Protein AF-A0A2M7ERU1-F1 (afdb_monomer)

pLDDT: mean 88.7, std 5.13, range [64.62, 95.75]

Solvent-accessible surface area (backbone atoms only — not comparable to full-atom values): 5591 Å² total; per-residue (Å²): 112,48,79,47,79,46,98,88,72,48,26,37,34,38,43,65,47,77,43,54,80,92,53,77,83,55,93,63,53,47,60,45,50,52,51,48,52,61,42,34,20,68,62,96,66,35,53,92,88,51,77,71,24,78,45,73,46,37,32,39,37,28,46,66,93,56,71,82,44,75,71,50,67,63,37,82,37,80,44,32,47,73,59,47,46,77,76,35,93,86,53,78,133

Radius of gyration: 14.55 Å; Cα contacts (8 Å, |Δi|>4): 149; chains: 1; bounding box: 31×35×36 Å

Foldseek 3Di:
DDWDADPVRAIEEEAEAEAEAVRDDDPCNLVVRVVCVVQCQDDDSNDPPGDHHDYYFYEYEEAPVCQPPPSNVSHPYYHYLVNVCVVDPPRDD

Sequence (93 aa):
MLFLGARDGRRFAVHVEVKHPGEPLRPGEADADPLRAACWARGAYQPGSVIPHDDWLTVILRSDEERTSPTLAPFQRRICHSEARGMMSGHPA

Nearest PDB structures (foldseek):
  2gpw-assembly1_A  TM=6.310E-01  e=6.463E-01  Escherichia coli
  6y6k-assembly1_A  TM=5.159E-01  e=7.865E-01  SFTS virus AH12
  3n6r-assembly1_E  TM=5.002E-01  e=1.243E+00  Ruegeria pomeroyi
  4hnt-assembly1_A  TM=6.172E-01  e=1.841E+00  Staphylococcus aureus
  8r6u-assembly1_A  TM=3.691E-01  e=2.554E+00  SFTS virus AH12

Mean predicted aligned error: 4.45 Å

Structure (mmCIF, N/CA/C/O backbone):
data_AF-A0A2M7ERU1-F1
#
_entry.id   AF-A0A2M7ERU1-F1
#
loop_
_atom_site.group_PDB
_atom_site.id
_atom_site.type_symbol
_atom_site.label_atom_id
_atom_site.label_alt_id
_atom_site.label_comp_id
_atom_site.label_asym_id
_atom_site.label_entity_id
_atom_site.label_seq_id
_atom_site.pdbx_PDB_ins_code
_atom_site.Cartn_x
_atom_site.Cartn_y
_atom_site.Cartn_z
_atom_site.occupancy
_atom_site.B_iso_or_equiv
_atom_site.auth_seq_id
_atom_site.auth_comp_id
_atom_site.auth_asym_id
_atom_site.auth_atom_id
_atom_site.pdbx_PDB_model_num
ATOM 1 N N . MET A 1 1 ? -8.394 -1.398 -2.804 1.00 85.69 1 MET A N 1
ATOM 2 C CA . MET A 1 1 ? -8.289 -1.409 -1.329 1.00 85.69 1 MET A CA 1
ATOM 3 C C . MET A 1 1 ? -9.321 -2.366 -0.772 1.00 85.69 1 MET A C 1
ATOM 5 O O . MET A 1 1 ? -10.439 -2.373 -1.272 1.00 85.69 1 MET A O 1
ATOM 9 N N . LEU A 1 2 ? -8.943 -3.178 0.209 1.00 92.62 2 LEU A N 1
ATOM 10 C CA . LEU A 1 2 ? -9.827 -4.132 0.884 1.00 92.62 2 LEU A CA 1
ATOM 11 C C . LEU A 1 2 ? -9.944 -3.743 2.358 1.00 92.62 2 LEU A C 1
ATOM 13 O O . LEU A 1 2 ? -8.973 -3.255 2.926 1.00 92.62 2 LEU A O 1
ATOM 17 N N . PHE A 1 3 ? -11.097 -3.984 2.977 1.00 93.75 3 PHE A N 1
ATOM 18 C CA . PHE A 1 3 ? -11.314 -3.727 4.402 1.00 93.75 3 PHE A CA 1
ATOM 19 C C . PHE A 1 3 ? -11.767 -5.004 5.097 1.00 93.75 3 PHE A C 1
ATOM 21 O O . PHE A 1 3 ? -12.714 -5.653 4.656 1.00 93.75 3 PHE A O 1
ATOM 28 N N . LEU A 1 4 ? -11.103 -5.346 6.196 1.00 95.62 4 LEU A N 1
ATOM 29 C CA . LEU A 1 4 ? -11.412 -6.501 7.029 1.00 95.62 4 LEU A CA 1
ATOM 30 C C . LEU A 1 4 ? -11.944 -5.999 8.371 1.00 95.62 4 LEU A C 1
ATOM 32 O O . LEU A 1 4 ? -11.277 -5.223 9.053 1.00 95.62 4 LEU A O 1
ATOM 36 N N . GLY A 1 5 ? -13.153 -6.417 8.738 1.00 95.44 5 GLY A N 1
ATOM 37 C CA . GLY A 1 5 ? -13.746 -6.095 10.036 1.00 95.44 5 GLY A CA 1
ATOM 38 C C . GLY A 1 5 ? -13.354 -7.122 11.094 1.00 95.44 5 GLY A C 1
ATOM 39 O O . GLY A 1 5 ? -13.496 -8.325 10.873 1.00 95.44 5 GLY A O 1
ATOM 40 N N . ALA A 1 6 ? -12.897 -6.652 12.249 1.00 93.81 6 ALA A N 1
ATOM 41 C CA . ALA A 1 6 ? -12.683 -7.468 13.434 1.00 93.81 6 ALA A CA 1
ATOM 42 C C . ALA A 1 6 ? -13.947 -7.499 14.314 1.00 93.81 6 ALA A C 1
ATOM 44 O O . ALA A 1 6 ? -14.819 -6.632 14.230 1.00 93.81 6 ALA A O 1
ATOM 45 N N . ARG A 1 7 ? -14.058 -8.521 15.175 1.00 94.06 7 ARG A N 1
ATOM 46 C CA . ARG A 1 7 ? -15.229 -8.713 16.056 1.00 94.06 7 ARG A CA 1
ATOM 47 C C . ARG A 1 7 ? -15.414 -7.593 17.084 1.00 94.06 7 ARG A C 1
ATOM 49 O O . ARG A 1 7 ? -16.527 -7.394 17.550 1.00 94.06 7 ARG A O 1
ATOM 56 N N . ASP A 1 8 ? -14.344 -6.885 17.428 1.00 94.88 8 ASP A N 1
ATOM 57 C CA . ASP A 1 8 ? -14.342 -5.739 18.344 1.00 94.88 8 ASP A CA 1
ATOM 58 C C . ASP A 1 8 ? -14.727 -4.414 17.657 1.00 94.88 8 ASP A C 1
ATOM 60 O O . ASP A 1 8 ? -14.714 -3.359 18.286 1.00 94.88 8 ASP A O 1
ATOM 64 N N . GLY A 1 9 ? -15.081 -4.456 16.367 1.00 93.06 9 GLY A N 1
ATOM 65 C CA . GLY A 1 9 ? -15.458 -3.284 15.581 1.00 93.06 9 GLY A CA 1
ATOM 66 C C . GLY A 1 9 ? -14.283 -2.541 14.943 1.00 93.06 9 GLY A C 1
ATOM 67 O O . GLY A 1 9 ? -14.527 -1.575 14.212 1.00 93.06 9 GLY A O 1
ATOM 68 N N . ARG A 1 10 ? -13.034 -2.984 15.154 1.00 94.62 10 ARG A N 1
ATOM 69 C CA . ARG A 1 10 ? -11.873 -2.440 14.437 1.00 94.62 10 ARG A CA 1
ATOM 70 C C . ARG A 1 10 ? -11.910 -2.832 12.967 1.00 94.62 10 ARG A C 1
ATOM 72 O O . ARG A 1 10 ? -12.439 -3.884 12.598 1.00 94.62 10 ARG A O 1
ATOM 79 N N . ARG A 1 11 ? -11.325 -1.997 12.112 1.00 95.75 11 ARG A N 1
ATOM 80 C CA . ARG A 1 11 ? -11.151 -2.304 10.688 1.00 95.75 11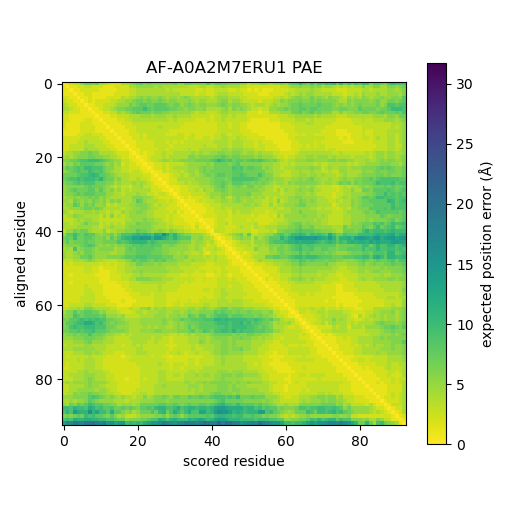 ARG A CA 1
ATOM 81 C C . ARG A 1 11 ? -9.687 -2.249 10.290 1.00 95.75 11 ARG A C 1
ATOM 83 O O . ARG A 1 11 ? -8.985 -1.303 10.626 1.00 95.75 11 ARG A O 1
ATOM 90 N N . PHE A 1 12 ? -9.273 -3.242 9.519 1.00 94.75 12 PHE A N 1
ATOM 91 C CA . PHE A 1 12 ? -7.947 -3.337 8.929 1.00 94.75 12 PHE A CA 1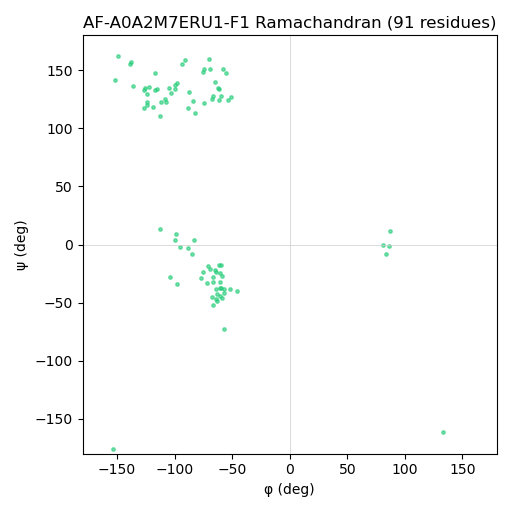
ATOM 92 C C . PHE A 1 12 ? -8.036 -3.100 7.420 1.00 94.75 12 PHE A C 1
ATOM 94 O O . PHE A 1 12 ? -8.803 -3.788 6.740 1.00 94.75 12 PHE A O 1
ATOM 101 N N . ALA A 1 13 ? -7.276 -2.145 6.886 1.00 95.31 13 ALA A N 1
ATOM 102 C CA . ALA A 1 13 ? -7.238 -1.854 5.457 1.00 95.31 13 ALA A CA 1
ATOM 103 C C . ALA A 1 13 ? -6.040 -2.512 4.762 1.00 95.31 13 ALA A C 1
ATOM 105 O O . ALA A 1 13 ? -4.913 -2.485 5.246 1.00 95.31 13 ALA A O 1
ATOM 106 N N . VAL A 1 14 ? -6.267 -3.056 3.570 1.00 94.62 14 VAL A N 1
ATOM 107 C CA . VAL A 1 14 ? -5.210 -3.527 2.671 1.00 94.62 14 VAL A CA 1
ATOM 108 C C . VAL A 1 14 ? -5.185 -2.626 1.445 1.00 94.62 14 VAL A C 1
ATOM 110 O O . VAL A 1 14 ? -6.102 -2.634 0.613 1.00 94.62 14 VAL A O 1
ATOM 113 N N . HIS A 1 15 ? -4.125 -1.838 1.338 1.00 93.69 15 HIS A N 1
ATOM 114 C CA . HIS A 1 15 ? -3.822 -0.988 0.199 1.00 93.69 15 HIS A CA 1
ATOM 115 C C . HIS A 1 15 ? -3.019 -1.817 -0.792 1.00 93.69 15 HIS A C 1
ATOM 117 O O . HIS A 1 15 ? -1.951 -2.311 -0.451 1.00 93.69 15 HIS A O 1
ATOM 123 N N . VAL A 1 16 ? -3.559 -2.017 -1.990 1.00 91.69 16 VAL A N 1
ATOM 124 C CA . VAL A 1 16 ? -2.922 -2.840 -3.019 1.00 91.69 16 VAL A CA 1
ATOM 125 C C . VAL A 1 16 ? -2.639 -1.952 -4.215 1.00 91.69 16 VAL A C 1
ATOM 127 O O . VAL A 1 16 ? -3.585 -1.428 -4.802 1.00 91.69 16 VAL A O 1
ATOM 130 N N . GLU A 1 17 ? -1.363 -1.817 -4.552 1.00 91.62 17 GLU A N 1
ATOM 131 C CA . GLU A 1 17 ? -0.886 -1.250 -5.811 1.00 91.62 17 GLU A CA 1
ATOM 132 C C . GLU A 1 17 ? -0.506 -2.399 -6.748 1.00 91.62 17 GLU A C 1
ATOM 134 O O . GLU A 1 17 ? 0.109 -3.387 -6.332 1.00 91.62 17 GLU A O 1
ATOM 139 N N . VAL A 1 18 ? -0.883 -2.2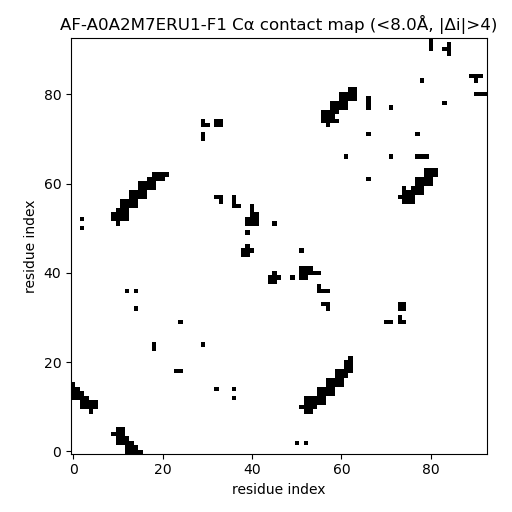87 -8.018 1.00 91.50 18 VAL A N 1
ATOM 140 C CA . VAL A 1 18 ? -0.573 -3.287 -9.043 1.00 91.50 18 VAL A CA 1
ATOM 141 C C . VAL A 1 18 ? 0.160 -2.585 -10.170 1.00 91.50 18 VAL A C 1
ATOM 143 O O . VAL A 1 18 ? -0.391 -1.674 -10.780 1.00 91.50 18 VAL A O 1
ATOM 146 N N . LYS A 1 19 ? 1.384 -3.026 -10.450 1.00 91.19 19 LYS A N 1
ATOM 147 C CA . LYS A 1 19 ? 2.153 -2.607 -11.621 1.00 91.19 19 LYS A CA 1
ATOM 148 C C . LYS A 1 19 ? 2.144 -3.721 -12.648 1.00 91.19 19 LYS A C 1
ATOM 150 O O . LYS A 1 19 ? 2.354 -4.882 -12.297 1.00 91.19 19 LYS A O 1
ATOM 155 N N . HIS A 1 20 ? 1.899 -3.372 -13.904 1.00 87.38 20 HIS A N 1
ATOM 156 C CA . HIS A 1 20 ? 2.006 -4.325 -15.003 1.00 87.38 20 HIS A CA 1
ATOM 157 C C . HIS A 1 20 ? 3.470 -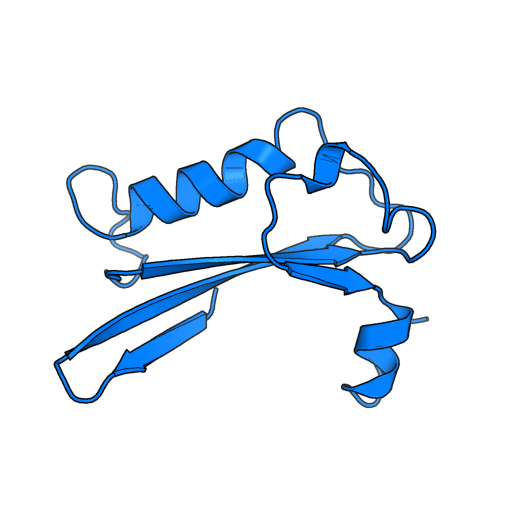4.716 -15.269 1.00 87.38 20 HIS A C 1
ATOM 159 O O . HIS A 1 20 ? 4.387 -3.969 -14.909 1.00 87.38 20 HIS A O 1
ATOM 165 N N . PRO A 1 21 ? 3.727 -5.857 -15.937 1.00 82.25 21 PRO A N 1
ATOM 166 C CA . PRO A 1 21 ? 5.069 -6.180 -16.407 1.00 82.25 21 PRO A CA 1
ATOM 167 C C . PRO A 1 21 ? 5.641 -5.035 -17.257 1.00 82.25 21 PRO A C 1
ATOM 169 O O . PRO A 1 21 ? 5.026 -4.608 -18.233 1.00 82.25 21 PRO A O 1
ATOM 172 N N . GLY A 1 22 ? 6.810 -4.521 -16.869 1.00 82.12 22 GLY A N 1
ATOM 173 C CA . GLY A 1 22 ? 7.470 -3.396 -17.542 1.00 82.12 22 GLY A CA 1
ATOM 174 C C . GLY A 1 22 ? 6.947 -2.003 -17.172 1.00 82.12 22 GLY A C 1
ATOM 175 O O . GLY A 1 22 ? 7.485 -1.017 -17.672 1.00 82.12 22 GLY A O 1
ATOM 176 N N . GLU A 1 23 ? 5.944 -1.887 -16.297 1.00 86.19 23 GLU A N 1
ATOM 177 C CA . GLU A 1 23 ? 5.493 -0.598 -15.770 1.00 86.19 23 GLU A CA 1
ATOM 178 C C . GLU A 1 23 ? 6.399 -0.154 -14.605 1.00 86.19 23 GLU A C 1
ATOM 180 O O . GLU A 1 23 ? 6.401 -0.794 -13.548 1.00 86.19 23 GLU A O 1
ATOM 185 N N . PRO A 1 24 ? 7.176 0.936 -14.755 1.00 83.44 24 PRO A N 1
ATOM 186 C CA . PRO A 1 24 ? 8.061 1.390 -13.695 1.00 83.44 24 PRO A CA 1
ATOM 187 C C . PRO A 1 24 ? 7.277 2.077 -12.572 1.00 83.44 24 PRO A C 1
ATOM 189 O O . PRO A 1 24 ? 6.304 2.793 -12.814 1.00 83.44 24 PRO A O 1
ATOM 192 N N . LEU A 1 25 ? 7.773 1.948 -11.340 1.00 84.38 25 LEU A N 1
ATOM 193 C CA . LEU A 1 25 ? 7.385 2.843 -10.250 1.00 84.38 25 LEU A CA 1
ATOM 194 C C . LEU A 1 25 ? 7.923 4.246 -10.528 1.00 84.38 25 LEU A C 1
ATOM 196 O O . LEU A 1 25 ? 9.127 4.436 -10.722 1.00 84.38 25 LEU A O 1
ATOM 200 N N . ARG A 1 26 ? 7.039 5.241 -10.520 1.00 84.56 26 ARG A N 1
ATOM 201 C CA . ARG A 1 26 ? 7.453 6.640 -10.639 1.00 84.56 26 ARG A CA 1
ATOM 202 C C . ARG A 1 26 ? 8.084 7.106 -9.322 1.00 84.56 26 ARG A C 1
ATOM 204 O O . ARG A 1 26 ? 7.713 6.616 -8.251 1.00 84.56 26 ARG A O 1
ATOM 211 N N . PRO A 1 27 ? 9.017 8.073 -9.369 1.00 80.81 27 PRO A N 1
ATOM 212 C CA . PRO A 1 27 ? 9.586 8.656 -8.159 1.00 80.81 27 PRO A CA 1
ATOM 213 C C . PRO A 1 27 ? 8.494 9.116 -7.183 1.00 80.81 27 PRO A C 1
ATOM 215 O O . PRO A 1 27 ? 7.591 9.858 -7.564 1.00 80.81 27 PRO A O 1
ATOM 218 N N . GLY A 1 28 ? 8.574 8.653 -5.934 1.00 82.38 28 GLY A N 1
ATOM 219 C CA . GLY A 1 28 ? 7.629 8.986 -4.864 1.00 82.38 28 GLY A CA 1
ATOM 220 C C . GLY A 1 28 ? 6.345 8.148 -4.810 1.00 82.38 28 GLY A C 1
ATOM 221 O O . GLY A 1 28 ? 5.623 8.251 -3.822 1.00 82.38 28 GLY A O 1
ATOM 222 N N . GLU A 1 29 ? 6.049 7.288 -5.796 1.00 85.12 29 GLU A N 1
ATOM 223 C CA . GLU A 1 29 ? 4.853 6.423 -5.741 1.00 85.12 29 GLU A CA 1
ATOM 224 C C . GLU A 1 29 ? 4.916 5.434 -4.577 1.00 85.12 29 GLU A C 1
ATOM 226 O O . GLU A 1 29 ? 3.935 5.266 -3.855 1.00 85.12 29 GLU A O 1
ATOM 231 N N . ALA A 1 30 ? 6.087 4.831 -4.357 1.00 84.62 30 ALA A N 1
ATOM 232 C CA . ALA A 1 30 ? 6.269 3.850 -3.296 1.00 84.62 30 ALA A CA 1
ATOM 233 C C . ALA A 1 30 ? 6.087 4.452 -1.895 1.00 84.62 30 ALA A C 1
ATOM 235 O O . ALA A 1 30 ? 5.492 3.819 -1.027 1.00 84.62 30 ALA A O 1
ATOM 236 N N . ASP A 1 31 ? 6.553 5.684 -1.682 1.00 85.81 31 ASP A N 1
ATOM 237 C CA . ASP A 1 31 ? 6.414 6.386 -0.401 1.00 85.81 31 ASP A CA 1
ATOM 238 C C . ASP A 1 31 ? 4.996 6.938 -0.193 1.00 85.81 31 ASP A C 1
ATOM 240 O O . ASP A 1 31 ? 4.517 7.051 0.939 1.00 85.81 31 ASP A O 1
ATOM 244 N N . ALA A 1 32 ? 4.299 7.268 -1.285 1.00 85.81 32 ALA A N 1
ATOM 245 C CA . ALA A 1 32 ? 2.955 7.822 -1.226 1.00 85.81 32 ALA A CA 1
ATOM 246 C C . ALA A 1 32 ? 1.929 6.813 -0.697 1.00 85.81 32 ALA A C 1
ATOM 248 O O . ALA A 1 32 ? 0.968 7.224 -0.048 1.00 85.81 32 ALA A O 1
ATOM 249 N N . ASP A 1 33 ? 2.098 5.513 -0.945 1.00 84.06 33 ASP A N 1
ATOM 250 C CA . ASP A 1 33 ? 1.115 4.512 -0.523 1.00 84.06 33 ASP A CA 1
ATOM 251 C C . ASP A 1 33 ? 0.994 4.358 0.996 1.00 84.06 33 ASP A C 1
ATOM 253 O O . ASP A 1 33 ? -0.121 4.494 1.511 1.00 84.06 33 ASP A O 1
ATOM 257 N N . PRO A 1 34 ? 2.090 4.143 1.746 1.00 84.31 34 PRO A N 1
ATOM 258 C CA . PRO A 1 34 ? 2.036 4.116 3.206 1.00 84.31 34 PRO A CA 1
ATOM 259 C C . PRO A 1 34 ? 1.535 5.436 3.792 1.00 84.31 34 PRO A C 1
ATOM 261 O O . PRO A 1 34 ? 0.764 5.432 4.751 1.00 84.31 34 PRO A O 1
ATOM 264 N N . LEU A 1 35 ? 1.917 6.568 3.189 1.00 85.75 35 LEU A N 1
ATOM 265 C CA . LEU A 1 35 ? 1.446 7.881 3.621 1.00 85.75 35 LEU A CA 1
ATOM 266 C C . LEU A 1 35 ? -0.071 8.022 3.436 1.00 85.75 35 LEU A C 1
ATOM 268 O O . LEU A 1 35 ? -0.765 8.442 4.360 1.00 85.75 35 LEU A O 1
ATOM 272 N N . ARG A 1 36 ? -0.604 7.633 2.271 1.00 85.56 36 ARG A N 1
ATOM 273 C CA . ARG A 1 36 ? -2.052 7.623 2.013 1.00 85.56 36 ARG A CA 1
ATOM 274 C C . ARG A 1 36 ? -2.776 6.698 2.978 1.00 85.56 36 ARG A C 1
ATOM 276 O O . ARG A 1 36 ? -3.795 7.101 3.524 1.00 85.56 36 ARG A O 1
ATOM 283 N N . ALA A 1 37 ? -2.252 5.498 3.214 1.00 86.31 37 ALA A N 1
ATOM 284 C CA . ALA A 1 37 ? -2.844 4.553 4.154 1.00 86.31 37 ALA A CA 1
ATOM 285 C C . ALA A 1 37 ? -2.938 5.139 5.568 1.00 86.31 37 ALA A C 1
ATOM 287 O O . ALA A 1 37 ? -4.013 5.143 6.164 1.00 86.31 37 ALA A O 1
ATOM 288 N N . ALA A 1 38 ? -1.864 5.770 6.047 1.00 86.19 38 ALA A N 1
ATOM 289 C CA . ALA A 1 38 ? -1.865 6.460 7.331 1.00 86.19 38 ALA A CA 1
ATOM 290 C C . ALA A 1 38 ? -2.854 7.638 7.377 1.00 86.19 38 ALA A C 1
ATOM 292 O O . ALA A 1 38 ? -3.643 7.745 8.315 1.00 86.19 38 ALA A O 1
ATOM 293 N N . CYS A 1 39 ? -2.848 8.515 6.368 1.00 87.94 39 CYS A N 1
ATOM 294 C CA . CYS A 1 39 ? -3.733 9.682 6.326 1.00 87.94 39 CYS A CA 1
ATOM 295 C C . CYS A 1 39 ? -5.217 9.311 6.189 1.00 87.94 39 CYS A C 1
ATOM 297 O O . CYS A 1 39 ? -6.079 10.077 6.620 1.00 87.94 39 CYS A O 1
ATOM 299 N N . TRP A 1 40 ? -5.524 8.166 5.576 1.00 89.62 40 TRP A N 1
ATOM 300 C CA . TRP A 1 40 ? -6.893 7.728 5.307 1.00 89.62 40 TRP A CA 1
ATOM 301 C C . TRP A 1 40 ? -7.472 6.788 6.373 1.00 89.62 40 TRP A C 1
ATOM 303 O O . TRP A 1 40 ? -8.635 6.408 6.247 1.00 89.62 40 TRP A O 1
ATOM 313 N N . ALA A 1 41 ? -6.700 6.427 7.404 1.00 85.56 41 ALA A N 1
ATOM 314 C CA . ALA A 1 41 ? -7.140 5.575 8.508 1.00 85.56 41 ALA A CA 1
ATOM 315 C C . ALA A 1 41 ? -8.363 6.161 9.226 1.00 85.56 41 ALA A C 1
ATOM 317 O O . ALA A 1 41 ? -9.493 5.708 9.031 1.00 85.56 41 ALA A O 1
ATOM 318 N N . ARG A 1 42 ? -8.171 7.229 9.998 1.00 81.81 42 ARG A N 1
ATOM 319 C CA . ARG A 1 42 ? -9.240 8.045 10.587 1.00 81.81 42 ARG A CA 1
ATOM 320 C C . ARG A 1 42 ? -8.720 9.462 10.782 1.00 81.81 42 ARG A C 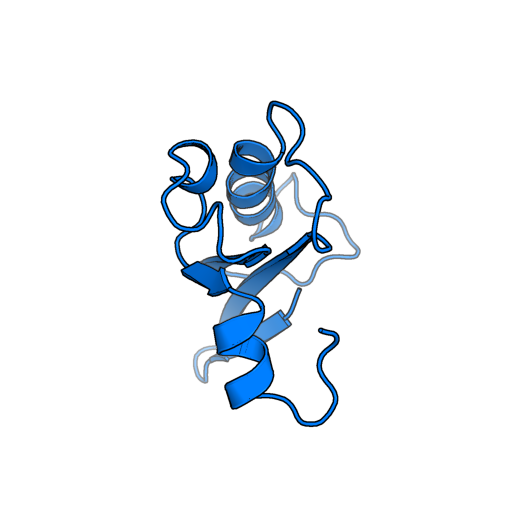1
ATOM 322 O O . ARG A 1 42 ? -7.583 9.642 11.208 1.00 81.81 42 ARG A O 1
ATOM 329 N N . GLY A 1 43 ? -9.560 10.467 10.545 1.00 81.94 43 GLY A N 1
ATOM 330 C CA . GLY A 1 43 ? -9.260 11.853 10.914 1.00 81.94 43 GLY A CA 1
ATOM 331 C C . GLY A 1 43 ? -9.532 12.869 9.811 1.00 81.94 43 GLY A C 1
ATOM 332 O O . GLY A 1 43 ? -10.267 12.604 8.866 1.00 81.94 43 GLY A O 1
ATOM 333 N N . ALA A 1 44 ? -8.929 14.053 9.949 1.00 82.75 44 ALA A N 1
ATOM 334 C CA . ALA A 1 44 ? -9.216 15.220 9.109 1.00 82.75 44 ALA A CA 1
ATOM 335 C C . ALA A 1 44 ? -8.849 15.044 7.623 1.00 82.75 44 ALA A C 1
ATOM 337 O O . ALA A 1 44 ? -9.387 15.748 6.775 1.00 82.75 44 ALA A O 1
ATOM 338 N N . TYR A 1 45 ? -7.946 14.112 7.310 1.00 85.88 45 TYR A N 1
ATOM 339 C CA . TYR A 1 45 ? -7.462 13.854 5.949 1.00 85.88 45 TYR A CA 1
ATOM 340 C C . TYR A 1 45 ? -8.130 12.650 5.282 1.00 85.88 45 TYR A C 1
ATOM 342 O O . TYR A 1 45 ? -7.762 12.282 4.166 1.00 85.88 45 TYR A O 1
ATOM 350 N N . GLN A 1 46 ? -9.103 12.032 5.950 1.00 87.19 46 GLN A N 1
ATOM 351 C CA . GLN A 1 46 ? -9.811 10.888 5.411 1.00 87.19 46 GLN A CA 1
ATOM 352 C C . GLN A 1 46 ? -10.792 11.334 4.312 1.00 87.19 46 GLN A C 1
ATOM 354 O O . GLN A 1 46 ? -11.707 12.116 4.588 1.00 87.19 46 GLN A O 1
ATOM 359 N N . PRO A 1 47 ? 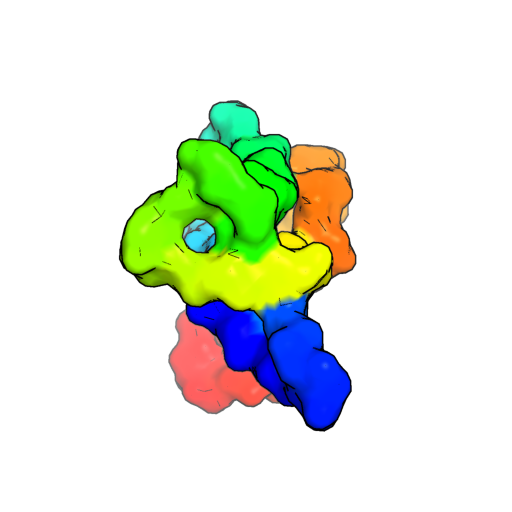-10.676 10.812 3.078 1.00 87.44 47 PRO A N 1
ATOM 360 C CA . PRO A 1 47 ? -11.665 11.072 2.043 1.00 87.44 47 PRO A CA 1
ATOM 361 C C . PRO A 1 47 ? -13.016 10.463 2.430 1.00 87.44 47 PRO A C 1
ATOM 363 O O . PRO A 1 47 ? -13.076 9.324 2.890 1.00 87.44 47 PRO A O 1
ATOM 366 N N . GLY A 1 48 ? -14.117 11.170 2.161 1.00 88.56 48 GLY A N 1
ATOM 367 C CA . GLY A 1 48 ? -15.469 10.662 2.442 1.00 88.56 48 GLY A CA 1
ATOM 368 C C . GLY A 1 48 ? -15.833 9.377 1.682 1.00 88.56 48 GLY A C 1
ATOM 369 O O . GLY A 1 48 ? -16.755 8.670 2.073 1.00 88.56 48 GLY A O 1
ATOM 370 N N . SER A 1 49 ? -15.096 9.054 0.616 1.00 89.44 49 SER A N 1
ATOM 371 C CA . SER A 1 49 ? -15.231 7.818 -0.162 1.00 89.44 49 SER A CA 1
ATOM 372 C C . SER A 1 49 ? -14.449 6.628 0.408 1.00 89.44 49 SER A C 1
ATOM 374 O O . SER A 1 49 ? -14.598 5.513 -0.091 1.00 89.44 49 SER A O 1
ATOM 376 N N . VAL A 1 50 ? -13.609 6.835 1.427 1.00 88.94 50 VAL A N 1
ATOM 377 C CA . VAL A 1 50 ? -12.778 5.788 2.030 1.00 88.94 50 VAL A CA 1
ATOM 378 C C . VAL A 1 50 ? -13.391 5.348 3.353 1.00 88.94 50 VAL A C 1
ATOM 380 O O . VAL A 1 50 ? -13.712 6.172 4.208 1.00 88.94 50 VAL A O 1
ATOM 383 N N . ILE A 1 51 ? -13.541 4.036 3.540 1.00 90.88 51 ILE A N 1
ATOM 384 C CA . ILE A 1 51 ? -14.050 3.472 4.793 1.00 90.88 51 ILE A CA 1
ATOM 385 C C . ILE A 1 51 ? -13.026 3.745 5.913 1.00 90.88 51 ILE A C 1
ATOM 387 O O . ILE A 1 51 ? -11.854 3.395 5.750 1.00 90.88 51 ILE A O 1
ATOM 391 N N . PRO A 1 52 ? -13.443 4.328 7.058 1.00 92.06 52 PRO A N 1
ATOM 392 C CA . PRO A 1 52 ? -12.532 4.557 8.173 1.00 92.06 52 PRO A CA 1
ATOM 393 C C . PRO A 1 52 ? -11.994 3.234 8.712 1.00 92.06 52 PRO A C 1
ATOM 395 O O . PRO A 1 52 ? -12.775 2.299 8.937 1.00 92.06 52 PRO A O 1
ATOM 398 N N . HIS A 1 53 ? -10.691 3.182 8.957 1.00 94.25 53 HIS A N 1
ATOM 399 C CA . HIS A 1 53 ? -9.963 2.014 9.431 1.00 94.25 53 HIS A CA 1
ATOM 400 C C . HIS A 1 53 ? -8.931 2.368 10.501 1.00 94.25 53 HIS A C 1
ATOM 402 O O . HIS A 1 53 ? -8.487 3.501 10.615 1.00 94.25 53 HIS A O 1
ATOM 408 N N . ASP A 1 54 ? -8.588 1.396 11.332 1.00 93.75 54 ASP A N 1
ATOM 409 C CA . ASP A 1 54 ? -7.753 1.587 12.520 1.00 93.75 54 ASP A CA 1
ATOM 410 C C . ASP A 1 54 ? -6.296 1.212 12.244 1.00 93.75 54 ASP A C 1
ATOM 412 O O . ASP A 1 54 ? -5.375 1.852 12.741 1.00 93.75 54 ASP A O 1
ATOM 416 N N . ASP A 1 55 ? -6.103 0.204 11.397 1.00 93.38 55 ASP A N 1
ATOM 417 C CA . ASP A 1 55 ? -4.809 -0.363 11.044 1.00 93.38 55 ASP A CA 1
ATOM 418 C C . ASP A 1 55 ? -4.759 -0.628 9.539 1.00 93.38 55 ASP A C 1
ATOM 420 O O . ASP A 1 55 ? -5.799 -0.798 8.893 1.00 93.38 55 ASP A O 1
ATOM 424 N N . TRP A 1 56 ? -3.560 -0.699 8.967 1.00 94.44 56 TRP A N 1
ATOM 425 C CA . TRP A 1 56 ? -3.401 -0.892 7.530 1.00 94.44 56 TRP A CA 1
ATOM 426 C C . TRP A 1 56 ? -2.131 -1.656 7.151 1.00 94.44 56 TRP A C 1
ATOM 428 O O . TRP A 1 56 ? -1.183 -1.778 7.923 1.00 94.44 56 TRP A O 1
ATOM 438 N N . LEU A 1 57 ? -2.134 -2.160 5.919 1.00 95.00 57 LEU A N 1
ATOM 439 C CA . LEU A 1 57 ? -1.020 -2.808 5.237 1.00 95.00 57 LEU A CA 1
ATOM 440 C C . LEU A 1 57 ? -0.945 -2.298 3.799 1.00 95.00 57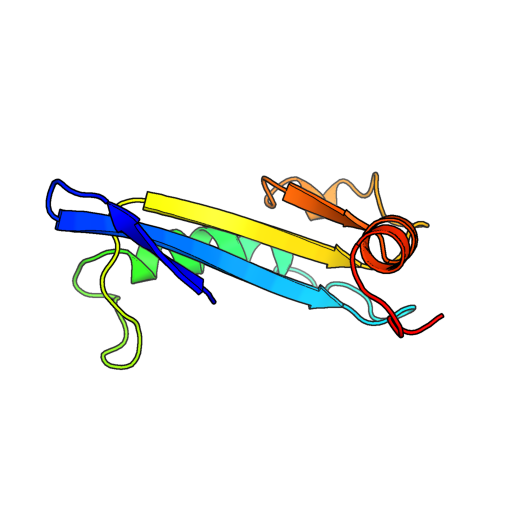 LEU A C 1
ATOM 442 O O . LEU A 1 57 ? -1.970 -2.248 3.117 1.00 95.00 57 LEU A O 1
ATOM 446 N N . THR A 1 58 ? 0.258 -1.996 3.313 1.00 95.00 58 THR A N 1
ATOM 447 C CA . THR A 1 58 ? 0.507 -1.761 1.890 1.00 95.00 58 THR A CA 1
ATOM 448 C C . THR A 1 58 ? 1.110 -2.998 1.233 1.00 95.00 58 THR A C 1
ATOM 450 O O . THR A 1 58 ? 2.027 -3.656 1.739 1.00 95.00 58 THR A O 1
ATOM 453 N N . VAL A 1 59 ? 0.556 -3.323 0.072 1.00 93.94 59 VAL A N 1
ATOM 454 C CA . VAL A 1 59 ? 0.922 -4.457 -0.763 1.00 93.94 59 VAL A CA 1
ATOM 455 C C . VAL A 1 59 ? 1.206 -3.930 -2.156 1.00 93.94 59 VAL A C 1
ATOM 457 O O . VAL A 1 59 ? 0.396 -3.188 -2.705 1.00 93.94 59 VAL A O 1
ATOM 460 N N . ILE A 1 60 ? 2.314 -4.358 -2.746 1.00 93.38 60 ILE A N 1
ATOM 461 C CA . ILE A 1 60 ? 2.572 -4.154 -4.171 1.00 93.38 60 ILE A CA 1
ATOM 462 C C . ILE A 1 60 ? 2.635 -5.492 -4.896 1.00 93.38 60 ILE A C 1
ATOM 464 O O . ILE A 1 60 ? 3.302 -6.424 -4.436 1.00 93.38 60 ILE A O 1
ATOM 468 N N . LEU A 1 61 ? 1.948 -5.575 -6.031 1.00 92.75 61 LEU A N 1
ATOM 469 C CA . LEU A 1 61 ? 2.033 -6.673 -6.986 1.00 92.75 61 LEU A CA 1
ATOM 470 C C . LEU A 1 61 ? 2.782 -6.181 -8.227 1.00 92.75 61 LEU A C 1
ATOM 472 O O . LEU A 1 61 ? 2.375 -5.185 -8.824 1.00 92.75 61 LEU A O 1
ATOM 476 N N . ARG A 1 62 ? 3.883 -6.845 -8.593 1.00 91.19 62 ARG A N 1
ATOM 477 C CA . ARG A 1 62 ? 4.742 -6.413 -9.709 1.00 91.19 62 ARG A CA 1
ATOM 478 C C . ARG A 1 62 ? 5.519 -7.555 -10.379 1.00 91.19 62 ARG A C 1
ATOM 480 O O . ARG A 1 62 ? 5.387 -8.715 -9.998 1.00 91.19 62 ARG A O 1
ATOM 487 N N . SER A 1 63 ? 6.369 -7.198 -11.337 1.00 87.75 63 SER A N 1
ATOM 488 C CA . SER A 1 63 ? 7.358 -8.056 -12.002 1.00 87.75 63 SER A CA 1
ATOM 489 C C . SER A 1 63 ? 8.377 -8.707 -11.044 1.00 87.75 63 SER A C 1
ATOM 491 O O . SER A 1 63 ? 8.715 -8.177 -9.982 1.00 87.75 63 SER A O 1
ATOM 493 N N . ASP A 1 64 ? 8.878 -9.881 -11.425 1.00 86.06 64 ASP A N 1
ATOM 494 C CA . ASP A 1 64 ? 9.829 -10.673 -10.638 1.00 86.06 64 ASP A CA 1
ATOM 495 C C . ASP A 1 64 ? 11.232 -10.051 -10.603 1.00 86.06 64 ASP A C 1
ATOM 497 O O . ASP A 1 64 ? 11.928 -10.118 -9.586 1.00 86.06 64 ASP A O 1
ATOM 501 N N . GLU A 1 65 ? 11.627 -9.390 -11.691 1.00 84.31 65 GLU A N 1
ATOM 502 C CA . GLU A 1 65 ? 12.944 -8.775 -11.884 1.00 84.31 65 GLU A CA 1
ATOM 503 C C . GLU A 1 65 ? 13.241 -7.696 -10.839 1.00 84.31 65 GLU A C 1
ATOM 505 O O . GLU A 1 65 ? 14.394 -7.408 -10.522 1.00 84.31 65 GLU A O 1
ATOM 510 N N . GLU A 1 66 ? 12.197 -7.102 -10.269 1.00 80.88 66 GLU A N 1
ATOM 511 C CA . GLU A 1 66 ? 12.313 -5.945 -9.396 1.00 80.88 66 GLU A CA 1
ATOM 512 C C . GLU A 1 66 ? 11.933 -6.253 -7.941 1.00 80.88 66 GLU A C 1
ATOM 514 O O . GLU A 1 66 ? 11.786 -5.343 -7.117 1.00 80.88 66 GLU A O 1
ATOM 519 N N . ARG A 1 67 ? 11.813 -7.542 -7.597 1.00 82.25 67 ARG A N 1
ATOM 520 C CA . ARG A 1 67 ? 11.452 -8.042 -6.261 1.00 82.25 67 ARG A CA 1
ATOM 521 C C . ARG A 1 67 ? 12.316 -7.468 -5.136 1.00 82.25 67 ARG A C 1
ATOM 523 O O . ARG A 1 67 ? 11.819 -7.200 -4.040 1.00 82.25 67 ARG A O 1
ATOM 530 N N . THR A 1 68 ? 13.609 -7.294 -5.397 1.00 83.94 68 THR A N 1
ATOM 531 C CA . THR A 1 68 ? 14.604 -6.814 -4.426 1.00 83.94 68 THR A CA 1
ATOM 532 C C . THR A 1 68 ? 14.903 -5.324 -4.563 1.00 83.94 68 THR A C 1
ATOM 534 O O . THR A 1 68 ? 15.833 -4.836 -3.924 1.00 83.94 68 THR A O 1
ATOM 537 N N . SER A 1 69 ? 14.142 -4.587 -5.382 1.00 86.75 69 SER A N 1
ATOM 538 C CA . SER A 1 69 ? 14.372 -3.156 -5.574 1.00 86.75 69 SER A CA 1
ATOM 539 C C . SER A 1 69 ? 14.244 -2.402 -4.240 1.00 86.75 69 SER A C 1
ATOM 541 O O . SER A 1 69 ? 13.216 -2.535 -3.566 1.00 86.75 69 SER A O 1
ATOM 543 N N . PRO A 1 70 ? 15.241 -1.580 -3.849 1.00 87.31 70 PRO A N 1
ATOM 544 C CA . PRO A 1 70 ? 15.184 -0.784 -2.621 1.00 87.31 70 PRO A CA 1
ATOM 545 C C . PRO A 1 70 ? 13.994 0.176 -2.578 1.00 87.31 70 PRO A C 1
ATOM 547 O O . PRO A 1 70 ? 13.482 0.473 -1.504 1.00 87.31 70 PRO A O 1
ATOM 550 N N . THR A 1 71 ? 13.506 0.604 -3.746 1.00 87.50 71 THR A N 1
ATOM 551 C CA . THR A 1 71 ? 12.310 1.453 -3.876 1.00 87.50 71 THR A CA 1
ATOM 552 C C . THR A 1 71 ? 11.050 0.802 -3.304 1.00 87.50 71 THR A C 1
ATOM 554 O O . THR A 1 71 ? 10.092 1.496 -3.006 1.00 87.50 71 THR A O 1
ATOM 557 N N . LEU A 1 72 ? 11.049 -0.520 -3.099 1.00 88.19 72 LEU A N 1
ATOM 558 C CA . LEU A 1 72 ? 9.935 -1.251 -2.498 1.00 88.19 72 LEU A CA 1
ATOM 559 C C . LEU A 1 72 ? 9.988 -1.325 -0.974 1.00 88.19 72 LEU A C 1
ATOM 561 O O . LEU A 1 72 ? 9.087 -1.912 -0.372 1.00 88.19 72 LEU A O 1
ATOM 565 N N . ALA A 1 73 ? 11.037 -0.786 -0.346 1.00 89.81 73 ALA A N 1
ATOM 566 C CA . ALA A 1 73 ? 11.169 -0.734 1.108 1.00 89.81 73 ALA A CA 1
ATOM 567 C C . ALA A 1 73 ? 9.887 -0.272 1.832 1.00 89.81 73 ALA A C 1
ATOM 569 O O . ALA A 1 73 ? 9.548 -0.910 2.831 1.00 89.81 73 ALA A O 1
ATOM 570 N N . PRO A 1 74 ? 9.134 0.725 1.325 1.00 90.75 74 PRO A N 1
ATOM 571 C CA . PRO A 1 74 ? 7.927 1.206 1.994 1.00 90.75 74 PRO A CA 1
ATOM 572 C C . PRO A 1 74 ? 6.748 0.214 2.001 1.00 90.75 74 PRO A C 1
ATOM 574 O O . PRO A 1 74 ? 5.865 0.328 2.850 1.00 90.75 74 PRO A O 1
ATOM 577 N N . PHE A 1 75 ? 6.717 -0.771 1.093 1.00 91.56 75 PHE A N 1
ATOM 578 C CA . PHE A 1 75 ? 5.668 -1.796 1.065 1.00 91.56 75 PHE A CA 1
ATOM 579 C C . PHE A 1 75 ? 5.984 -2.934 2.036 1.00 91.56 75 PHE A C 1
ATOM 581 O O . PHE A 1 75 ? 7.021 -3.597 1.897 1.00 91.56 75 PHE A O 1
ATOM 588 N N . GLN A 1 76 ? 5.073 -3.218 2.977 1.00 93.69 76 GLN A N 1
ATOM 589 C CA . GLN A 1 76 ? 5.281 -4.317 3.931 1.00 93.69 76 GLN A CA 1
ATOM 590 C C . GLN A 1 76 ? 5.053 -5.694 3.291 1.00 93.69 76 GLN A C 1
ATOM 592 O O . GLN A 1 76 ? 5.629 -6.681 3.750 1.00 93.69 76 GLN A O 1
ATOM 597 N N . ARG A 1 77 ? 4.267 -5.784 2.208 1.00 93.38 77 ARG A N 1
ATOM 598 C CA . ARG A 1 77 ? 4.171 -7.003 1.392 1.00 93.38 77 ARG A CA 1
ATOM 599 C C . ARG A 1 77 ? 4.454 -6.716 -0.077 1.00 93.38 77 ARG A C 1
ATOM 601 O O . ARG A 1 77 ? 3.932 -5.781 -0.669 1.00 93.38 77 ARG A O 1
ATOM 608 N N . ARG A 1 78 ? 5.273 -7.575 -0.678 1.00 93.25 78 ARG A N 1
ATOM 609 C CA . ARG A 1 78 ? 5.648 -7.535 -2.095 1.00 93.25 78 ARG A CA 1
ATOM 610 C C . ARG A 1 78 ? 5.298 -8.885 -2.696 1.00 93.25 78 ARG A C 1
ATOM 612 O O . ARG A 1 78 ? 5.748 -9.901 -2.163 1.00 93.25 78 ARG A O 1
ATOM 619 N N . ILE A 1 79 ? 4.474 -8.891 -3.731 1.00 93.12 79 ILE A N 1
ATOM 620 C CA . ILE A 1 79 ? 4.020 -10.083 -4.450 1.00 93.12 79 ILE A CA 1
ATOM 621 C C . ILE A 1 79 ? 4.527 -9.961 -5.883 1.00 93.12 79 ILE A C 1
ATOM 623 O O . ILE A 1 79 ? 4.427 -8.900 -6.496 1.00 93.12 79 ILE A O 1
ATOM 627 N N . CYS A 1 80 ? 5.105 -11.034 -6.408 1.00 92.19 80 CYS A N 1
ATOM 628 C CA . CYS A 1 80 ? 5.532 -11.076 -7.804 1.00 92.19 80 CYS A CA 1
ATOM 629 C C . CYS A 1 80 ? 4.426 -11.677 -8.682 1.00 92.19 80 CYS A C 1
ATOM 631 O O . CYS A 1 80 ? 3.603 -12.455 -8.194 1.00 92.19 80 CYS A O 1
ATOM 633 N N . HIS A 1 81 ? 4.400 -11.356 -9.975 1.00 91.38 81 HIS A N 1
ATOM 634 C CA . HIS A 1 81 ? 3.446 -11.959 -10.907 1.00 91.38 81 HIS A CA 1
ATOM 635 C C . HIS A 1 81 ? 3.565 -13.487 -10.933 1.00 91.38 81 HIS A C 1
ATOM 637 O O . HIS A 1 81 ? 2.535 -14.159 -10.954 1.00 91.38 81 HIS A O 1
ATOM 643 N N . SER A 1 82 ? 4.777 -14.049 -10.844 1.00 90.31 82 SER A N 1
ATOM 644 C CA . SER A 1 82 ? 4.965 -15.500 -10.710 1.00 90.31 82 SER A CA 1
ATOM 645 C C . SER A 1 82 ? 4.244 -16.094 -9.488 1.00 90.31 82 SER A C 1
ATOM 647 O O . SER A 1 82 ? 3.590 -17.131 -9.601 1.00 90.31 82 SER A O 1
ATOM 649 N N . GLU A 1 83 ? 4.300 -15.412 -8.341 1.00 92.25 83 GLU A N 1
ATOM 650 C CA . GLU A 1 83 ? 3.622 -15.809 -7.104 1.00 92.25 83 GLU A CA 1
ATOM 651 C C . GLU A 1 83 ? 2.100 -15.708 -7.269 1.00 92.25 83 GLU A C 1
ATOM 653 O O . GLU A 1 83 ? 1.379 -16.653 -6.949 1.00 92.25 83 GLU A O 1
ATOM 658 N N . ALA A 1 84 ? 1.609 -14.611 -7.855 1.00 91.62 84 ALA A N 1
ATOM 659 C CA . ALA A 1 84 ? 0.185 -14.405 -8.114 1.00 91.62 84 ALA A CA 1
ATOM 660 C C . ALA A 1 84 ? -0.409 -15.477 -9.047 1.00 91.62 84 ALA A C 1
ATOM 662 O O . ALA A 1 84 ? -1.524 -15.943 -8.806 1.00 91.62 84 ALA A O 1
ATOM 663 N N . ARG A 1 85 ? 0.342 -15.942 -10.059 1.00 90.50 85 ARG A N 1
ATOM 664 C CA . ARG A 1 85 ? -0.082 -17.054 -10.935 1.00 90.50 85 ARG A CA 1
ATOM 665 C C . ARG A 1 85 ? -0.316 -18.357 -10.170 1.00 90.50 85 ARG A C 1
ATOM 667 O O . ARG A 1 85 ? -1.193 -19.126 -10.549 1.00 90.50 85 ARG A O 1
ATOM 674 N N . GLY A 1 86 ? 0.429 -18.602 -9.092 1.00 89.75 86 GLY A N 1
ATOM 675 C CA . GLY A 1 86 ? 0.213 -19.762 -8.223 1.00 89.75 86 GLY A CA 1
ATOM 676 C C . GLY A 1 86 ? -1.066 -19.674 -7.381 1.00 89.75 86 GLY A C 1
ATOM 677 O O . GLY A 1 86 ? -1.545 -20.694 -6.893 1.00 89.75 86 GLY A O 1
ATOM 678 N N . MET A 1 87 ? -1.625 -18.471 -7.214 1.00 90.56 87 MET A N 1
ATOM 679 C CA . MET A 1 87 ? -2.796 -18.203 -6.369 1.00 90.56 87 MET A CA 1
ATOM 680 C C . MET A 1 87 ? -4.082 -17.993 -7.179 1.00 90.56 87 MET A C 1
ATOM 682 O O . MET A 1 87 ? -5.172 -18.248 -6.672 1.00 90.56 87 MET A O 1
ATOM 686 N N . MET A 1 88 ? -3.96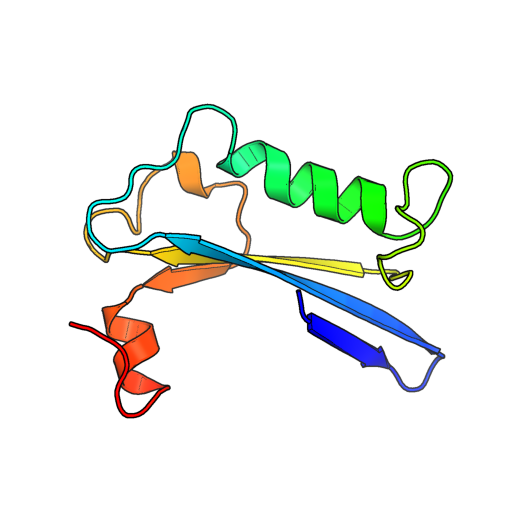8 -17.510 -8.419 1.00 87.81 88 MET A N 1
ATOM 687 C CA . MET A 1 88 ? -5.092 -17.101 -9.260 1.00 87.81 88 MET A CA 1
ATOM 688 C C . MET A 1 88 ? -5.050 -17.789 -10.624 1.00 87.81 88 MET A C 1
ATOM 690 O O . MET A 1 88 ? -4.161 -17.541 -11.440 1.00 87.81 88 MET A O 1
ATOM 694 N N . SER A 1 89 ? -6.071 -18.597 -10.915 1.00 88.06 89 SER A N 1
ATOM 695 C CA . SER A 1 89 ? -6.269 -19.155 -12.253 1.00 88.06 89 SER A CA 1
ATOM 696 C C . SER A 1 89 ? -6.480 -18.033 -13.277 1.00 88.06 89 SER A C 1
ATOM 698 O O . SER A 1 89 ? -7.400 -17.230 -13.120 1.00 88.06 89 SER A O 1
ATOM 700 N N . GLY A 1 90 ? -5.663 -17.997 -14.334 1.00 84.12 90 GLY A N 1
ATOM 701 C CA . GLY A 1 90 ? -5.792 -17.021 -15.425 1.00 84.12 90 GLY A CA 1
ATOM 702 C C . GLY A 1 90 ? -5.070 -15.688 -15.206 1.00 84.12 90 GLY A C 1
ATOM 703 O O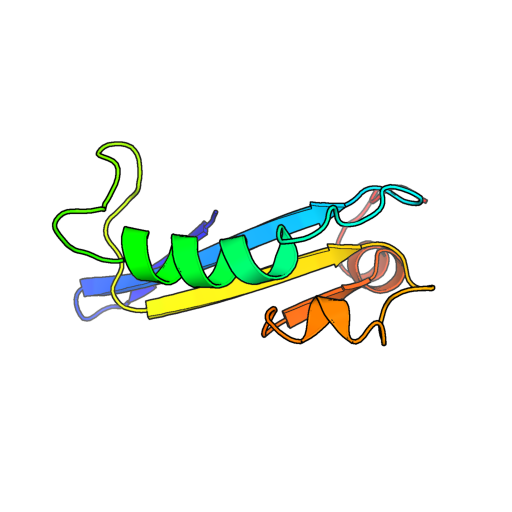 . GLY A 1 90 ? -5.299 -14.754 -15.971 1.00 84.12 90 GLY A O 1
ATOM 704 N N . HIS A 1 91 ? -4.203 -15.576 -14.192 1.00 82.44 91 HIS A N 1
ATOM 705 C CA . HIS A 1 91 ? -3.362 -14.386 -14.027 1.00 82.44 91 HIS A CA 1
ATOM 706 C C . HIS A 1 91 ? -2.427 -14.203 -15.245 1.00 82.44 91 HIS A C 1
ATOM 708 O O . HIS A 1 91 ? -1.812 -15.191 -15.663 1.00 82.44 91 HIS A O 1
ATOM 714 N N . PRO A 1 92 ? -2.303 -12.985 -15.818 1.00 75.38 92 PRO A N 1
ATOM 715 C CA . PRO A 1 92 ? -1.501 -12.742 -17.016 1.00 75.38 92 PRO A CA 1
ATOM 716 C C . PRO A 1 92 ? -0.040 -13.193 -16.890 1.00 75.38 92 PRO A C 1
ATOM 718 O O . PRO A 1 92 ? 0.555 -13.157 -15.804 1.00 75.38 92 PRO A O 1
ATOM 721 N N . ALA A 1 93 ? 0.519 -13.619 -18.026 1.00 64.62 93 ALA A N 1
ATOM 722 C CA . ALA A 1 93 ? 1.946 -13.889 -18.168 1.00 64.62 93 ALA A CA 1
ATOM 723 C C . ALA A 1 93 ? 2.748 -12.590 -18.043 1.00 64.62 93 ALA A C 1
ATOM 725 O O . ALA A 1 93 ? 2.357 -11.590 -18.682 1.00 64.62 93 ALA A O 1
#

Secondary structure (DSSP, 8-state):
-EEEE-TTS-EEEEEEEE--TT-PPPTTHHHHHHHHHHHHSSSTT--TTSPP-SEEEEEEEE-GGGTT-GGGTT-SEEEEHHHHHHHSTT---